Protein AF-A0A8H6Y5X9-F1 (afdb_monomer_lite)

Organism: NCBI:txid2733690

Structure (mmCIF, N/CA/C/O backbone):
data_AF-A0A8H6Y5X9-F1
#
_entry.id   AF-A0A8H6Y5X9-F1
#
loop_
_atom_site.group_PDB
_atom_site.id
_atom_site.type_symbol
_atom_site.label_atom_id
_atom_site.label_alt_id
_atom_site.label_comp_id
_atom_site.label_asym_id
_atom_site.label_entity_id
_atom_site.label_seq_id
_atom_site.pdbx_PDB_ins_code
_atom_site.Cartn_x
_atom_site.Cartn_y
_atom_site.Cartn_z
_atom_site.occupancy
_atom_site.B_iso_or_equiv
_atom_site.auth_seq_id
_atom_site.auth_comp_id
_atom_site.auth_asym_id
_atom_site.auth_atom_id
_atom_site.pdbx_PDB_model_num
ATOM 1 N N . MET A 1 1 ? -3.648 -26.581 18.904 1.00 55.97 1 MET A N 1
ATOM 2 C CA . MET A 1 1 ? -4.282 -25.249 19.018 1.00 55.97 1 MET A CA 1
ATOM 3 C C . MET A 1 1 ? -3.737 -24.554 20.253 1.00 55.97 1 MET A C 1
ATOM 5 O O . MET A 1 1 ? -4.053 -24.972 21.360 1.00 55.97 1 MET A O 1
ATOM 9 N N . HIS A 1 2 ? -2.880 -23.552 20.070 1.00 59.94 2 HIS A N 1
ATOM 10 C CA . HIS A 1 2 ? -2.457 -22.679 21.165 1.00 59.94 2 HIS A CA 1
ATOM 11 C C . HIS A 1 2 ? -3.556 -21.637 21.440 1.00 59.94 2 HIS A C 1
ATOM 13 O O . HIS A 1 2 ? -4.218 -21.210 20.491 1.00 59.94 2 HIS A O 1
ATOM 19 N N . PRO A 1 3 ? -3.794 -21.249 22.704 1.00 67.56 3 PRO A N 1
ATOM 20 C CA . PRO A 1 3 ? -4.742 -20.185 23.017 1.00 67.56 3 PRO A CA 1
ATOM 21 C C . PRO A 1 3 ? -4.290 -18.860 22.373 1.00 67.56 3 PRO A C 1
ATOM 23 O O . PRO A 1 3 ? -3.083 -18.616 22.287 1.00 67.56 3 PRO A O 1
ATOM 26 N N . PRO A 1 4 ? -5.225 -18.005 21.915 1.00 69.50 4 PRO A N 1
ATOM 27 C CA . PRO A 1 4 ? -4.878 -16.691 21.384 1.00 69.50 4 PRO A CA 1
ATOM 28 C C . PRO A 1 4 ? -4.184 -15.860 22.469 1.00 69.50 4 PRO A C 1
ATOM 30 O O . PRO A 1 4 ? -4.603 -15.874 23.629 1.00 69.50 4 PRO A O 1
ATOM 33 N N . LEU A 1 5 ? -3.123 -15.144 22.096 1.00 71.94 5 LEU A N 1
ATOM 34 C CA . LEU A 1 5 ? -2.464 -14.213 23.004 1.00 71.94 5 LEU A CA 1
ATOM 35 C C . LEU A 1 5 ? -3.340 -12.969 23.145 1.00 71.94 5 LEU A C 1
ATOM 37 O O . LEU A 1 5 ? -3.629 -12.292 22.160 1.00 71.94 5 LEU A O 1
ATOM 41 N N . ASP A 1 6 ? -3.745 -12.664 24.374 1.00 78.75 6 ASP A N 1
ATOM 42 C CA . ASP A 1 6 ? -4.420 -11.408 24.686 1.00 78.75 6 ASP A CA 1
ATOM 43 C C . ASP A 1 6 ? -3.367 -10.318 24.916 1.00 78.75 6 ASP A C 1
ATOM 45 O O . ASP A 1 6 ? -2.631 -10.328 25.906 1.00 78.75 6 ASP A O 1
ATOM 49 N N . LEU A 1 7 ? -3.251 -9.402 23.954 1.00 83.25 7 LEU A N 1
ATOM 50 C CA . LEU A 1 7 ? -2.286 -8.302 23.973 1.00 83.25 7 LEU A CA 1
ATOM 51 C C . LEU A 1 7 ? -3.031 -6.963 23.868 1.00 83.25 7 LEU A C 1
ATOM 53 O O . LEU A 1 7 ? -2.903 -6.254 22.868 1.00 83.25 7 LEU A O 1
ATOM 57 N N . PRO A 1 8 ? -3.792 -6.563 24.903 1.00 82.94 8 PRO A N 1
ATOM 58 C CA . PRO A 1 8 ? -4.784 -5.485 24.824 1.00 82.94 8 PRO A CA 1
ATOM 59 C C . PRO A 1 8 ? -4.187 -4.083 24.635 1.00 82.94 8 PRO A C 1
ATOM 61 O O . PRO A 1 8 ? -4.922 -3.110 24.495 1.00 82.94 8 PRO A O 1
ATOM 64 N N . LEU A 1 9 ? -2.857 -3.958 24.644 1.00 88.50 9 LEU A N 1
ATOM 65 C CA . LEU A 1 9 ? -2.129 -2.703 24.450 1.00 88.50 9 LEU A CA 1
ATOM 66 C C . LEU A 1 9 ? -1.240 -2.711 23.197 1.00 88.50 9 LEU A C 1
ATOM 68 O O . LEU A 1 9 ? -0.617 -1.691 22.894 1.00 88.50 9 LEU A O 1
ATOM 72 N N . LEU A 1 10 ? -1.156 -3.829 22.467 1.00 90.69 10 LEU A N 1
ATOM 73 C CA . LEU A 1 10 ? -0.265 -3.949 21.316 1.00 90.69 10 LEU A CA 1
ATOM 74 C C . LEU A 1 10 ? -0.807 -3.140 20.131 1.00 90.69 10 LEU A C 1
ATOM 76 O O . LEU A 1 10 ? -1.759 -3.522 19.464 1.00 90.69 10 LEU A O 1
ATOM 80 N N . ARG A 1 11 ? -0.170 -2.000 19.873 1.00 92.00 11 ARG A N 1
ATOM 81 C CA . ARG A 1 11 ? -0.554 -1.048 18.817 1.00 92.00 11 ARG A CA 1
ATOM 82 C C . ARG A 1 11 ? 0.231 -1.203 17.522 1.00 92.00 11 ARG A C 1
ATOM 84 O O . ARG A 1 11 ? -0.262 -0.823 16.461 1.00 92.00 11 ARG A O 1
ATOM 91 N N . LYS A 1 12 ? 1.439 -1.755 17.636 1.00 93.00 12 LYS A N 1
ATOM 92 C CA . LYS A 1 12 ? 2.393 -1.931 16.549 1.00 93.00 12 LYS A CA 1
ATOM 93 C C . LYS A 1 12 ? 2.944 -3.347 16.567 1.00 93.00 12 LYS A C 1
ATOM 95 O O . LYS A 1 12 ? 3.429 -3.797 17.603 1.00 93.00 12 LYS A O 1
ATOM 100 N N . PHE A 1 13 ? 2.902 -4.010 15.422 1.00 91.75 13 PHE A N 1
ATOM 101 C CA . PHE A 1 13 ? 3.504 -5.321 15.211 1.00 91.75 13 PHE A CA 1
ATOM 102 C C . PHE A 1 13 ? 4.605 -5.205 14.160 1.00 91.75 13 PHE A C 1
ATOM 104 O O . PHE A 1 13 ? 4.458 -4.473 13.183 1.00 91.75 13 PHE A O 1
ATOM 111 N N . SER A 1 14 ? 5.728 -5.884 14.377 1.00 92.12 14 SER A N 1
ATOM 112 C CA . SER A 1 14 ? 6.861 -5.849 13.458 1.00 92.12 14 SER A CA 1
ATOM 113 C C . SER A 1 14 ? 7.506 -7.219 13.368 1.00 92.12 14 SER A C 1
ATOM 115 O O . SER A 1 14 ? 7.963 -7.747 14.379 1.00 92.12 14 SER A O 1
ATOM 117 N N . ILE A 1 15 ? 7.638 -7.732 12.151 1.00 89.06 15 ILE A N 1
ATOM 118 C CA . ILE A 1 15 ? 8.403 -8.937 11.847 1.00 89.06 15 ILE A CA 1
ATOM 119 C C . ILE A 1 15 ? 9.206 -8.695 10.572 1.00 89.06 15 ILE A C 1
ATOM 121 O O . ILE A 1 15 ? 8.673 -8.215 9.582 1.00 89.06 15 ILE A O 1
ATOM 125 N N . ARG A 1 16 ? 10.517 -8.934 10.605 1.00 81.25 16 ARG A N 1
ATOM 126 C CA . ARG A 1 16 ? 11.397 -8.630 9.459 1.00 81.25 16 ARG A CA 1
ATOM 127 C C . ARG A 1 16 ? 11.877 -9.869 8.727 1.00 81.25 16 ARG A C 1
ATOM 129 O O . ARG A 1 16 ? 12.073 -9.805 7.524 1.00 81.25 16 ARG A O 1
ATOM 136 N N . PHE A 1 17 ? 12.047 -10.957 9.464 1.00 76.56 17 PHE A N 1
ATOM 137 C CA . PHE A 1 17 ? 12.608 -12.197 8.965 1.00 76.56 17 PHE A CA 1
ATOM 138 C C . PHE A 1 17 ? 11.752 -13.357 9.461 1.00 76.56 17 PHE A C 1
ATOM 140 O O . PHE A 1 17 ? 11.435 -13.415 10.655 1.00 76.56 17 PHE A O 1
ATOM 147 N N . PHE A 1 18 ? 11.392 -14.257 8.550 1.00 67.06 18 PHE A N 1
ATOM 148 C CA . PHE A 1 18 ? 10.909 -15.587 8.891 1.00 67.06 18 PHE A CA 1
ATOM 149 C C . PHE A 1 18 ? 12.047 -16.574 8.654 1.00 67.06 18 PHE A C 1
ATOM 151 O O . PHE A 1 18 ? 12.593 -16.608 7.552 1.00 67.06 18 PHE A O 1
ATOM 158 N N . PRO A 1 19 ? 12.415 -17.400 9.642 1.00 67.25 19 PRO A N 1
ATOM 159 C CA . PRO A 1 19 ? 13.206 -18.583 9.348 1.00 67.25 19 PRO A CA 1
ATOM 160 C C . PRO A 1 19 ? 12.462 -19.416 8.297 1.00 67.25 19 PRO A C 1
ATOM 162 O O . PRO A 1 19 ? 11.271 -19.666 8.472 1.00 67.25 19 PRO A O 1
ATOM 165 N N . LYS A 1 20 ? 13.149 -19.882 7.244 1.00 66.81 20 LYS A N 1
ATOM 166 C CA . LYS A 1 20 ? 12.559 -20.775 6.220 1.00 66.81 20 LYS A CA 1
ATOM 167 C C . LYS A 1 20 ? 11.840 -21.981 6.832 1.00 66.81 20 LYS A C 1
ATOM 169 O O . LYS A 1 20 ? 10.834 -22.447 6.323 1.00 66.81 20 LYS A O 1
ATOM 174 N N . GLU A 1 21 ? 12.335 -22.437 7.977 1.00 66.19 21 GLU A N 1
ATOM 175 C CA . GLU A 1 21 ? 11.767 -23.515 8.792 1.00 66.19 21 GLU A CA 1
ATOM 176 C C . GLU A 1 21 ? 10.312 -23.258 9.225 1.00 66.19 21 GLU A C 1
ATOM 178 O O . GLU A 1 21 ? 9.600 -24.192 9.568 1.00 66.19 21 GLU A O 1
ATOM 183 N N . TRP A 1 22 ? 9.855 -22.004 9.233 1.00 64.56 22 TRP A N 1
ATOM 184 C CA . TRP A 1 22 ? 8.500 -21.635 9.635 1.00 64.56 22 TRP A CA 1
ATOM 185 C C . TRP A 1 22 ? 7.528 -21.531 8.452 1.00 64.56 22 TRP A C 1
ATOM 187 O O . TRP A 1 22 ? 6.327 -21.432 8.685 1.00 64.56 22 TRP A O 1
ATOM 197 N N . GLU A 1 23 ? 8.005 -21.587 7.203 1.00 63.34 23 GLU A N 1
ATOM 198 C CA . GLU A 1 23 ? 7.138 -21.659 6.013 1.00 63.34 23 GLU A CA 1
ATOM 199 C C . GLU A 1 23 ? 6.347 -22.979 5.967 1.00 63.34 23 GLU A C 1
ATOM 201 O O . GLU A 1 23 ? 5.247 -23.028 5.424 1.00 63.34 23 GLU A O 1
ATOM 206 N N . GLU A 1 24 ? 6.878 -24.039 6.589 1.00 65.31 24 GLU A N 1
ATOM 207 C CA . GLU A 1 24 ? 6.229 -25.354 6.705 1.00 65.31 24 GLU A CA 1
ATOM 208 C C . GLU A 1 24 ? 5.273 -25.462 7.909 1.00 65.31 24 GLU A C 1
ATOM 210 O O . GLU A 1 24 ? 4.648 -26.504 8.127 1.00 65.31 24 GLU A O 1
ATOM 215 N N . HIS A 1 25 ? 5.160 -24.410 8.723 1.00 62.88 25 HIS A N 1
ATOM 216 C CA . HIS A 1 25 ? 4.356 -24.407 9.942 1.00 62.88 25 HIS A CA 1
ATOM 217 C C . HIS A 1 25 ? 3.071 -23.586 9.796 1.00 62.88 25 HIS A C 1
ATOM 219 O O . HIS A 1 25 ? 2.957 -22.709 8.943 1.00 62.88 25 HIS A O 1
ATOM 225 N N . ASP A 1 26 ? 2.081 -23.906 10.641 1.00 64.50 26 ASP A N 1
ATOM 226 C CA . ASP A 1 26 ? 0.789 -23.217 10.679 1.00 64.50 26 ASP A CA 1
ATOM 227 C C . ASP A 1 26 ? 0.979 -21.685 10.722 1.00 64.50 26 ASP A C 1
ATOM 229 O O . ASP A 1 26 ? 1.871 -21.199 11.430 1.00 64.50 26 ASP A O 1
ATOM 233 N N . PRO A 1 27 ? 0.125 -20.908 10.024 1.00 67.88 27 PRO A N 1
ATOM 234 C CA . PRO A 1 27 ? 0.200 -19.451 10.019 1.00 67.88 27 PRO A CA 1
ATOM 235 C C . PRO A 1 27 ? 0.232 -18.896 11.445 1.00 67.88 27 PRO A C 1
ATOM 237 O O . PRO A 1 27 ? -0.350 -19.473 12.369 1.00 67.88 27 PRO A O 1
ATOM 240 N N . LEU A 1 28 ? 0.881 -17.743 11.642 1.00 73.31 28 LEU A N 1
ATOM 241 C CA . LEU A 1 28 ? 0.944 -17.093 12.956 1.00 73.31 28 LEU A CA 1
ATOM 242 C C . LEU A 1 28 ? -0.455 -16.629 13.385 1.00 73.31 28 LEU A C 1
ATOM 244 O O . LEU A 1 28 ? -0.856 -15.494 13.141 1.00 73.31 28 LEU A O 1
ATOM 248 N N . VAL A 1 29 ? -1.207 -17.520 14.036 1.00 74.12 29 VAL A N 1
ATOM 249 C CA . VAL A 1 29 ? -2.609 -17.317 14.443 1.00 74.12 29 VAL A CA 1
ATOM 250 C C . VAL A 1 29 ? -2.774 -16.560 15.761 1.00 74.12 29 VAL A C 1
ATOM 252 O O . VAL A 1 29 ? -3.890 -16.231 16.164 1.00 74.12 29 VAL A O 1
ATOM 255 N N . MET A 1 30 ? -1.676 -16.267 16.455 1.00 71.81 30 MET A N 1
ATOM 256 C CA . MET A 1 30 ? -1.714 -15.793 17.841 1.00 71.81 30 MET A CA 1
ATOM 257 C C . MET A 1 30 ? -2.187 -14.342 18.020 1.00 71.81 30 MET A C 1
ATOM 259 O O . MET A 1 30 ? -2.452 -13.947 19.151 1.00 71.81 30 MET A O 1
ATOM 263 N N . PHE A 1 31 ? -2.335 -13.572 16.936 1.00 77.69 31 PHE A N 1
ATOM 264 C CA . PHE A 1 31 ? -2.605 -12.129 16.973 1.00 77.69 31 PHE A CA 1
ATOM 265 C C . PHE A 1 31 ? -4.000 -11.720 16.466 1.00 77.69 31 PHE A C 1
ATOM 267 O O . PHE A 1 31 ? -4.274 -10.530 16.319 1.00 77.69 31 PHE A O 1
ATOM 274 N N . ASN A 1 32 ? -4.912 -12.671 16.235 1.00 74.12 32 ASN A N 1
ATOM 275 C CA . ASN A 1 32 ? -6.258 -12.365 15.725 1.00 74.12 32 ASN A CA 1
ATOM 276 C C . ASN A 1 32 ? -7.108 -11.499 16.675 1.00 74.12 32 ASN A C 1
ATOM 278 O O . ASN A 1 32 ? -7.993 -10.782 16.216 1.00 74.12 32 ASN A O 1
ATOM 282 N N . ASN A 1 33 ? -6.823 -11.520 17.981 1.00 77.06 33 ASN A N 1
ATOM 283 C CA . ASN A 1 33 ? -7.573 -10.788 19.006 1.00 77.06 33 ASN A CA 1
ATOM 284 C C . ASN A 1 33 ? -6.761 -9.622 19.586 1.00 77.06 33 ASN A C 1
ATOM 286 O O . ASN A 1 33 ? -6.585 -9.517 20.796 1.00 77.06 33 ASN A O 1
ATOM 290 N N . VAL A 1 34 ? -6.262 -8.733 18.723 1.00 84.31 34 VAL A N 1
ATOM 291 C CA . VAL A 1 34 ? -5.520 -7.535 19.147 1.00 84.31 34 VAL A CA 1
ATOM 292 C C . VAL A 1 34 ? -6.222 -6.272 18.631 1.00 84.31 34 VAL A C 1
ATOM 294 O O . VAL A 1 34 ? -5.761 -5.677 17.663 1.00 84.31 34 VAL A O 1
ATOM 297 N N . PRO A 1 35 ? -7.332 -5.818 19.249 1.00 80.56 35 PRO A N 1
ATOM 298 C CA . PRO A 1 35 ? -8.136 -4.687 18.763 1.00 80.56 35 PRO A CA 1
ATOM 299 C C . PRO A 1 35 ? -7.410 -3.340 18.569 1.00 80.56 35 PRO A C 1
ATOM 301 O O . PRO A 1 35 ? -7.814 -2.582 17.692 1.00 80.56 35 PRO A O 1
ATOM 304 N N . PRO A 1 36 ? -6.372 -2.973 19.352 1.00 87.75 36 PRO A N 1
ATOM 305 C CA . PRO A 1 36 ? -5.714 -1.678 19.172 1.00 87.75 36 PRO A CA 1
ATOM 306 C C . PRO A 1 36 ? -4.610 -1.688 18.106 1.00 87.75 36 PRO A C 1
ATOM 308 O O . PRO A 1 36 ? -3.995 -0.642 17.877 1.00 87.75 36 PRO A O 1
ATOM 311 N N . LEU A 1 37 ? -4.311 -2.837 17.491 1.00 91.75 37 LEU A N 1
ATOM 312 C CA . LEU A 1 37 ? -3.256 -2.951 16.489 1.00 91.75 37 LEU A CA 1
ATOM 313 C C . LEU A 1 37 ? -3.647 -2.163 15.241 1.00 91.75 37 LEU A C 1
ATOM 315 O O . LEU A 1 37 ? -4.666 -2.466 14.640 1.00 91.75 37 LEU A O 1
ATOM 319 N N . HIS A 1 38 ? -2.846 -1.180 14.842 1.00 92.88 38 HIS A N 1
ATOM 320 C CA . HIS A 1 38 ? -3.135 -0.344 13.670 1.00 92.88 38 HIS A CA 1
ATOM 321 C C . HIS A 1 38 ? -1.906 -0.082 12.795 1.00 92.88 38 HIS A C 1
ATOM 323 O O . HIS A 1 38 ? -2.061 0.342 11.651 1.00 92.88 38 HIS A O 1
ATOM 329 N N . GLU A 1 39 ? -0.703 -0.353 13.313 1.00 94.50 39 GLU A N 1
ATOM 330 C CA . GLU A 1 39 ? 0.546 -0.280 12.558 1.00 94.50 39 GLU A CA 1
ATOM 331 C C . GLU A 1 39 ? 1.179 -1.668 12.439 1.00 94.50 39 GLU A C 1
ATOM 333 O O . GLU A 1 39 ? 1.406 -2.354 13.441 1.00 94.50 39 GLU A O 1
ATOM 338 N N . VAL A 1 40 ? 1.495 -2.075 11.215 1.00 93.12 40 VAL A N 1
ATOM 339 C CA . VAL A 1 40 ? 2.108 -3.374 10.929 1.00 93.12 40 VAL A CA 1
ATOM 340 C C . VAL A 1 40 ? 3.323 -3.175 10.033 1.00 93.12 40 VAL A C 1
ATOM 342 O O . VAL A 1 40 ? 3.240 -2.515 9.003 1.00 93.12 40 VAL A O 1
ATOM 345 N N . LEU A 1 41 ? 4.457 -3.750 10.425 1.00 93.38 41 LEU A N 1
ATOM 346 C CA . LEU A 1 41 ? 5.653 -3.837 9.596 1.00 93.38 41 LEU A CA 1
ATOM 347 C C . LEU A 1 41 ? 5.961 -5.306 9.331 1.00 93.38 41 LEU A C 1
ATOM 349 O O . LEU A 1 41 ? 6.217 -6.057 10.273 1.00 93.38 41 LEU A O 1
ATOM 353 N N . ILE A 1 42 ? 5.954 -5.705 8.065 1.00 90.44 42 ILE A N 1
ATOM 354 C CA . ILE A 1 42 ? 6.315 -7.055 7.643 1.00 90.44 42 ILE A CA 1
ATOM 355 C C . ILE A 1 42 ? 7.399 -6.961 6.567 1.00 90.44 42 ILE A C 1
ATOM 357 O O . ILE A 1 42 ? 7.251 -6.232 5.595 1.00 90.44 42 ILE A O 1
ATOM 361 N N . GLY A 1 43 ? 8.527 -7.631 6.793 1.00 88.06 43 GLY A N 1
ATOM 362 C CA . GLY A 1 43 ? 9.604 -7.777 5.811 1.00 88.06 43 GLY A CA 1
ATOM 363 C C . GLY A 1 43 ? 9.380 -9.007 4.939 1.00 88.06 43 GLY A C 1
ATOM 364 O O . GLY A 1 43 ? 8.316 -9.162 4.358 1.00 88.06 43 GLY A O 1
ATOM 365 N N . GLU A 1 44 ? 10.339 -9.933 4.957 1.00 84.94 44 GLU A N 1
ATOM 366 C CA . GLU A 1 44 ? 10.412 -11.143 4.113 1.00 84.94 44 GLU A CA 1
ATOM 367 C C . GLU A 1 44 ? 9.293 -12.189 4.346 1.00 84.94 44 GLU A C 1
ATOM 369 O O . GLU A 1 44 ? 9.400 -13.327 3.910 1.00 84.94 44 GLU A O 1
ATOM 374 N N . VAL A 1 45 ? 8.219 -11.842 5.061 1.00 86.88 45 VAL A N 1
ATOM 375 C CA . VAL A 1 45 ? 7.079 -12.731 5.332 1.00 86.88 45 VAL A CA 1
ATOM 376 C C . VAL A 1 45 ? 5.883 -12.258 4.528 1.00 86.88 45 VAL A C 1
ATOM 378 O O . VAL A 1 45 ? 5.541 -11.077 4.577 1.00 86.88 45 VAL A O 1
ATOM 381 N N . LEU A 1 46 ? 5.174 -13.158 3.852 1.00 86.56 46 LEU A N 1
ATOM 382 C CA . LEU A 1 46 ? 3.930 -12.774 3.192 1.00 86.56 46 LEU A CA 1
ATOM 383 C C . LEU A 1 46 ? 2.851 -12.414 4.220 1.00 86.56 46 LEU A C 1
ATOM 385 O O . LEU A 1 46 ? 2.595 -13.197 5.139 1.00 86.56 46 LEU A O 1
ATOM 389 N N . PRO A 1 47 ? 2.142 -11.282 4.057 1.00 89.00 47 PRO A N 1
ATOM 390 C CA . PRO A 1 47 ? 1.041 -10.915 4.946 1.00 89.00 47 PRO A CA 1
ATOM 391 C C . PRO A 1 47 ? -0.061 -11.980 5.032 1.00 89.00 47 PRO A C 1
ATOM 393 O O . PRO A 1 47 ? -0.683 -12.136 6.077 1.00 89.00 47 PRO A O 1
ATOM 396 N N . SER A 1 48 ? -0.272 -12.764 3.971 1.00 86.56 48 SER A N 1
ATOM 397 C CA . SER A 1 48 ? -1.223 -13.885 3.955 1.00 86.56 48 SER A CA 1
ATOM 398 C C . SER A 1 48 ? -0.865 -15.023 4.921 1.00 86.56 48 SER A C 1
ATOM 400 O O . SER A 1 48 ? -1.754 -15.774 5.315 1.00 86.56 48 SER A O 1
ATOM 402 N N . LEU A 1 49 ? 0.401 -15.133 5.339 1.00 86.25 49 LEU A N 1
ATOM 403 C CA . LEU A 1 49 ? 0.886 -16.141 6.291 1.00 86.25 49 LEU A CA 1
ATOM 404 C C . LEU A 1 49 ? 0.781 -15.680 7.754 1.00 86.25 49 LEU A C 1
ATOM 406 O O . LEU A 1 49 ? 1.048 -16.450 8.681 1.00 86.25 49 LEU A O 1
ATOM 410 N N . VAL A 1 50 ? 0.379 -14.427 7.986 1.00 87.38 50 VAL A N 1
ATOM 411 C CA . VAL A 1 50 ? 0.233 -13.853 9.325 1.00 87.38 50 VAL A CA 1
ATOM 412 C C . VAL A 1 50 ? -1.238 -13.549 9.590 1.00 87.38 50 VAL A C 1
ATOM 414 O O . VAL A 1 50 ? -1.879 -12.764 8.889 1.00 87.38 50 VAL A O 1
ATOM 417 N N . SER A 1 51 ? -1.789 -14.153 10.641 1.00 87.75 51 SER A N 1
ATOM 418 C CA . SER A 1 51 ? -3.177 -13.922 11.024 1.00 87.75 51 SER A CA 1
ATOM 419 C C . SER A 1 51 ? -3.263 -12.682 11.918 1.00 87.75 51 SER A C 1
ATOM 421 O O . SER A 1 51 ? -2.977 -12.728 13.118 1.00 87.75 51 SER A O 1
ATOM 423 N N . LEU A 1 52 ? -3.634 -11.557 11.308 1.00 88.94 52 LEU A N 1
ATOM 424 C CA . LEU A 1 52 ? -3.837 -10.268 11.966 1.00 88.94 52 LEU A CA 1
ATOM 425 C C . LEU A 1 52 ? -5.251 -9.745 11.687 1.00 88.94 52 LEU A C 1
ATOM 427 O O . LEU A 1 52 ? -5.865 -10.119 10.683 1.00 88.94 52 LEU A O 1
ATOM 431 N N . PRO A 1 53 ? -5.775 -8.833 12.523 1.00 88.75 53 PRO A N 1
ATOM 432 C CA . PRO A 1 53 ? -7.009 -8.104 12.244 1.00 88.75 53 PRO A CA 1
ATOM 433 C C . PRO A 1 53 ? -6.795 -7.062 11.128 1.00 88.75 53 PRO A C 1
ATOM 435 O O . PRO A 1 53 ? -6.923 -5.859 11.341 1.00 88.75 53 PRO A O 1
ATOM 438 N N . TRP A 1 54 ? -6.475 -7.521 9.913 1.00 89.44 54 TRP A N 1
ATOM 439 C CA . TRP A 1 54 ? -6.081 -6.705 8.755 1.00 89.44 54 TRP A CA 1
ATOM 440 C C . TRP A 1 54 ? -7.034 -5.546 8.450 1.00 89.44 54 TRP A C 1
ATOM 442 O O . TRP A 1 54 ? -6.610 -4.482 8.010 1.00 89.44 54 TRP A O 1
ATOM 452 N N . GLN A 1 55 ? -8.321 -5.717 8.745 1.00 88.56 55 GLN A N 1
ATOM 453 C CA . GLN A 1 55 ? -9.346 -4.704 8.508 1.00 88.56 55 GLN A CA 1
ATOM 454 C C . GLN A 1 55 ? -9.221 -3.450 9.377 1.00 88.56 55 GLN A C 1
ATOM 456 O O . GLN A 1 55 ? -9.803 -2.428 9.028 1.00 88.56 55 GLN A O 1
ATOM 461 N N . GLN A 1 56 ? -8.505 -3.502 10.497 1.00 89.19 56 GLN A N 1
ATOM 462 C CA . GLN A 1 56 ? -8.346 -2.345 11.383 1.0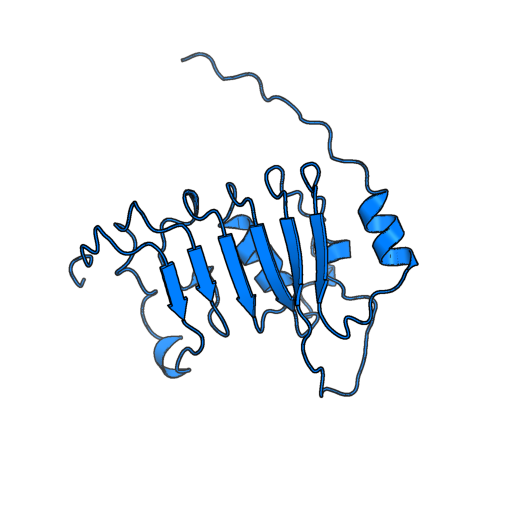0 89.19 56 GLN A CA 1
ATOM 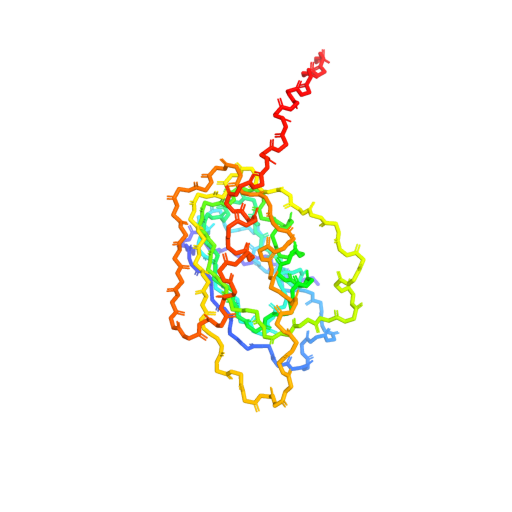463 C C . GLN A 1 56 ? -6.960 -1.684 11.242 1.00 89.19 56 GLN A C 1
ATOM 465 O O . GLN A 1 56 ? -6.718 -0.625 11.821 1.00 89.19 56 GLN A O 1
ATOM 470 N N . ILE A 1 57 ? -6.049 -2.309 10.487 1.00 91.62 57 ILE A N 1
ATOM 471 C CA . ILE A 1 57 ? -4.718 -1.764 10.230 1.00 91.62 57 ILE A CA 1
ATOM 472 C C . ILE A 1 57 ? -4.866 -0.539 9.325 1.00 91.62 57 ILE A C 1
ATOM 474 O O . ILE A 1 57 ? -5.586 -0.559 8.328 1.00 91.62 57 ILE A O 1
ATOM 478 N N . THR A 1 58 ? -4.231 0.562 9.718 1.00 93.06 58 THR A N 1
ATOM 479 C CA . THR A 1 58 ? -4.294 1.839 8.995 1.00 93.06 58 THR A CA 1
ATOM 480 C C . THR A 1 58 ? -2.960 2.207 8.372 1.00 93.06 58 THR A C 1
ATOM 482 O O . THR A 1 58 ? -2.952 2.933 7.374 1.00 93.06 58 THR A O 1
ATOM 485 N N . LYS A 1 59 ? -1.860 1.675 8.920 1.00 94.31 59 LYS A N 1
ATOM 486 C CA . LYS A 1 59 ? -0.508 1.832 8.393 1.00 94.31 59 LYS A CA 1
ATOM 487 C C . LYS A 1 59 ? 0.163 0.483 8.221 1.00 94.31 59 LYS A C 1
ATOM 489 O O . LYS A 1 59 ? 0.301 -0.274 9.185 1.00 94.31 59 LYS A O 1
ATOM 494 N N . PHE A 1 60 ? 0.646 0.227 7.016 1.00 93.50 60 PHE A N 1
ATOM 495 C CA . PHE A 1 60 ? 1.433 -0.961 6.728 1.00 93.50 60 PHE A CA 1
ATOM 496 C C . PHE A 1 60 ? 2.759 -0.595 6.069 1.00 93.50 60 PHE A C 1
ATOM 498 O O . PHE A 1 60 ? 2.809 0.238 5.163 1.00 93.50 60 PHE A O 1
ATOM 505 N N . THR A 1 61 ? 3.828 -1.250 6.517 1.00 93.00 61 THR A N 1
ATOM 506 C CA . THR A 1 61 ? 5.154 -1.181 5.908 1.00 93.00 61 THR A CA 1
ATOM 507 C C . THR A 1 61 ? 5.596 -2.576 5.482 1.00 93.00 61 THR A C 1
ATOM 509 O O . THR A 1 61 ? 5.804 -3.436 6.333 1.00 93.00 61 THR A O 1
ATOM 512 N N . GLY A 1 62 ? 5.723 -2.777 4.175 1.00 90.06 62 GLY A N 1
ATOM 513 C CA . GLY A 1 62 ? 6.199 -4.001 3.538 1.00 90.06 62 GLY A CA 1
ATOM 514 C C . GLY A 1 62 ? 7.639 -3.876 3.058 1.00 90.06 62 GLY A C 1
ATOM 515 O O . GLY A 1 62 ? 8.055 -2.784 2.677 1.00 90.06 62 GLY A O 1
ATOM 516 N N . ALA A 1 63 ? 8.397 -4.961 3.006 1.00 85.88 63 ALA A N 1
ATOM 517 C CA . ALA A 1 63 ? 9.659 -4.970 2.272 1.00 85.88 63 ALA A CA 1
ATOM 518 C C . ALA A 1 63 ? 9.948 -6.353 1.706 1.00 85.88 63 ALA A C 1
ATOM 520 O O . ALA A 1 63 ? 9.533 -7.345 2.295 1.00 85.88 63 ALA A O 1
ATOM 521 N N . CYS A 1 64 ? 10.716 -6.399 0.617 1.00 82.69 64 CYS A N 1
ATOM 522 C CA . CYS A 1 64 ? 11.128 -7.652 -0.015 1.00 82.69 64 CYS A CA 1
ATOM 523 C C . CYS A 1 64 ? 9.932 -8.469 -0.531 1.00 82.69 64 CYS A C 1
ATOM 525 O O . CYS A 1 64 ? 9.851 -9.666 -0.276 1.00 82.69 64 CYS A O 1
ATOM 527 N N . TYR A 1 65 ? 9.023 -7.822 -1.271 1.00 85.00 65 TYR A N 1
ATOM 528 C CA . TYR A 1 65 ? 7.928 -8.494 -1.980 1.00 85.00 65 TYR A CA 1
ATOM 529 C C . TYR A 1 65 ? 8.076 -8.412 -3.498 1.00 85.00 65 TYR A C 1
ATOM 531 O O . TYR A 1 65 ? 8.600 -7.431 -4.029 1.00 85.00 65 TYR A O 1
ATOM 539 N N . THR A 1 66 ? 7.562 -9.403 -4.213 1.00 85.75 66 THR A N 1
ATOM 540 C CA . THR A 1 66 ? 7.288 -9.259 -5.643 1.00 85.75 66 THR A CA 1
ATOM 541 C C . THR A 1 66 ? 6.097 -8.322 -5.860 1.00 85.75 66 THR A C 1
ATOM 543 O O . THR A 1 66 ? 5.380 -7.923 -4.929 1.00 85.75 66 THR A O 1
ATOM 546 N N . VAL A 1 67 ? 5.846 -7.953 -7.116 1.00 84.81 67 VAL A N 1
ATOM 547 C CA . VAL A 1 67 ? 4.659 -7.163 -7.467 1.00 84.81 67 VAL A CA 1
ATOM 548 C C . VAL A 1 67 ? 3.362 -7.911 -7.149 1.00 84.81 67 VAL A C 1
ATOM 550 O O . VAL A 1 67 ? 2.432 -7.296 -6.616 1.00 84.81 67 VAL A O 1
ATOM 553 N N . SER A 1 68 ? 3.268 -9.212 -7.443 1.00 87.06 68 SER A N 1
ATOM 554 C CA . SER A 1 68 ? 2.042 -9.970 -7.170 1.00 87.06 68 SER A CA 1
ATOM 555 C C . SER A 1 68 ? 1.772 -10.062 -5.664 1.00 87.06 68 SER A C 1
ATOM 557 O O . SER A 1 68 ? 0.646 -9.802 -5.228 1.00 87.06 68 SER A O 1
ATOM 559 N N . GLU A 1 69 ? 2.805 -10.309 -4.858 1.00 88.19 69 GLU A N 1
ATOM 560 C CA . GLU A 1 69 ? 2.746 -10.388 -3.397 1.00 88.19 69 GLU A CA 1
ATOM 561 C C . GLU A 1 69 ? 2.305 -9.058 -2.781 1.00 88.19 69 GLU A C 1
ATOM 563 O O . GLU A 1 69 ? 1.416 -9.017 -1.926 1.00 88.19 69 GLU A O 1
ATOM 568 N N . CYS A 1 70 ? 2.842 -7.948 -3.288 1.00 88.00 70 CYS A N 1
ATOM 569 C CA . CYS A 1 70 ? 2.395 -6.604 -2.944 1.00 88.00 70 CYS A CA 1
ATOM 570 C C . CYS A 1 70 ? 0.888 -6.405 -3.192 1.00 88.00 70 CYS A C 1
ATOM 572 O O . CYS A 1 70 ? 0.168 -5.889 -2.332 1.00 88.00 70 CYS A O 1
ATOM 574 N N . LEU A 1 71 ? 0.378 -6.825 -4.356 1.00 88.50 71 LEU A N 1
ATOM 575 C CA . LEU A 1 71 ? -1.052 -6.721 -4.665 1.00 88.50 71 LEU A CA 1
ATOM 576 C C . LEU A 1 71 ? -1.905 -7.660 -3.802 1.00 88.50 71 LEU A C 1
ATOM 578 O O . LEU A 1 71 ? -3.026 -7.301 -3.436 1.00 88.50 71 LEU A O 1
ATOM 582 N N . GLN A 1 72 ? -1.406 -8.852 -3.472 1.00 88.31 72 GLN A N 1
ATOM 583 C CA . GLN A 1 72 ? -2.081 -9.774 -2.558 1.00 88.31 72 GLN A CA 1
ATOM 584 C C . GLN A 1 72 ? -2.188 -9.173 -1.155 1.00 88.31 72 GLN A C 1
ATOM 586 O O . GLN A 1 72 ? -3.278 -9.160 -0.580 1.00 88.31 72 GLN A O 1
ATOM 591 N N . ALA A 1 73 ? -1.097 -8.598 -0.647 1.00 88.81 73 ALA A N 1
ATOM 592 C CA . ALA A 1 73 ? -1.076 -7.880 0.619 1.00 88.81 73 ALA A CA 1
ATOM 593 C C . ALA A 1 73 ? -2.130 -6.764 0.630 1.00 88.81 73 ALA A C 1
ATOM 595 O O . ALA A 1 73 ? -2.960 -6.698 1.537 1.00 88.81 73 ALA A O 1
ATOM 596 N N . LEU A 1 74 ? -2.180 -5.943 -0.423 1.00 88.44 74 LEU A N 1
ATOM 597 C CA . LEU A 1 74 ? -3.177 -4.879 -0.551 1.00 88.44 74 LEU A CA 1
ATOM 598 C C . LEU A 1 74 ? -4.628 -5.368 -0.505 1.00 88.44 74 LEU A C 1
ATOM 600 O O . LEU A 1 74 ? -5.494 -4.662 0.010 1.00 88.44 74 LEU A O 1
ATOM 604 N N . ARG A 1 75 ? -4.921 -6.568 -1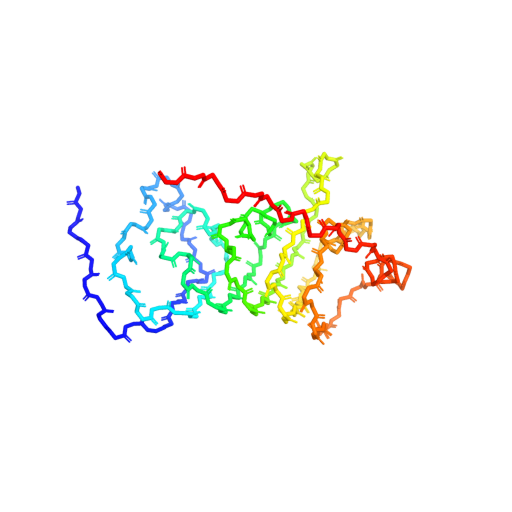.013 1.00 88.25 75 ARG A N 1
ATOM 605 C CA . ARG A 1 75 ? -6.283 -7.132 -0.981 1.00 88.25 75 ARG A CA 1
ATOM 606 C C . ARG A 1 75 ? -6.744 -7.503 0.426 1.00 88.25 75 ARG A C 1
ATOM 608 O O . ARG A 1 75 ? -7.941 -7.443 0.690 1.00 88.25 75 ARG A O 1
ATOM 615 N N . LEU A 1 76 ? -5.826 -7.850 1.329 1.00 87.19 76 LEU A N 1
ATOM 616 C CA . LEU A 1 76 ? -6.152 -8.120 2.737 1.00 87.19 76 LEU A CA 1
ATOM 617 C C . LEU A 1 76 ? -6.549 -6.839 3.490 1.00 87.19 76 LEU A C 1
ATOM 619 O O . LEU A 1 76 ? -7.205 -6.883 4.528 1.00 87.19 76 LEU A O 1
ATOM 623 N N . MET A 1 77 ? -6.158 -5.692 2.944 1.00 86.81 77 MET A N 1
ATOM 624 C CA . MET A 1 77 ? -5.966 -4.436 3.646 1.00 86.81 77 MET A CA 1
ATOM 625 C C . MET A 1 77 ? -6.974 -3.355 3.212 1.00 86.81 77 MET A C 1
ATOM 627 O O . MET A 1 77 ? -6.628 -2.191 3.052 1.00 86.81 77 MET A O 1
ATOM 631 N N . SER A 1 78 ? -8.262 -3.690 3.083 1.00 81.00 78 SER A N 1
ATOM 632 C CA . SER A 1 78 ? -9.265 -2.806 2.452 1.00 81.00 78 SER A CA 1
ATOM 633 C C . SER A 1 78 ? -9.514 -1.439 3.114 1.00 81.00 78 SER A C 1
ATOM 635 O O . SER A 1 78 ? -10.016 -0.532 2.447 1.00 81.00 78 SER A O 1
ATOM 637 N N . ASN A 1 79 ? -9.164 -1.251 4.390 1.00 78.94 79 ASN A N 1
ATOM 638 C CA . ASN A 1 79 ? -9.362 0.016 5.115 1.00 78.94 79 ASN A CA 1
ATOM 639 C C . ASN A 1 79 ? -8.092 0.880 5.239 1.00 78.94 79 ASN A C 1
ATOM 641 O O . ASN A 1 79 ? -8.094 1.859 5.984 1.00 78.94 79 ASN A O 1
ATOM 645 N N . HIS A 1 80 ? -7.008 0.537 4.535 1.00 70.69 80 HIS A N 1
ATOM 646 C CA . HIS A 1 80 ? -5.711 1.177 4.761 1.00 70.69 80 HIS A CA 1
ATOM 647 C C . HIS A 1 80 ? -5.646 2.610 4.261 1.00 70.69 80 HIS A C 1
ATOM 649 O O . HIS A 1 80 ? -6.128 2.931 3.172 1.00 70.69 80 HIS A O 1
ATOM 655 N N . VAL A 1 81 ? -4.982 3.442 5.065 1.00 78.62 81 VAL A N 1
ATOM 656 C CA . VAL A 1 81 ? -4.776 4.867 4.808 1.00 78.62 81 VAL A CA 1
ATOM 657 C C . VAL A 1 81 ? -3.359 5.107 4.301 1.00 78.62 81 VAL A C 1
ATOM 659 O O . VAL A 1 81 ? -3.190 5.874 3.354 1.00 78.62 81 VAL A O 1
ATOM 662 N N . GLU A 1 82 ? -2.369 4.427 4.884 1.00 90.88 82 GLU A N 1
ATOM 663 C CA . GLU A 1 82 ? -0.952 4.624 4.582 1.00 90.88 82 GLU A CA 1
ATOM 664 C C . GLU A 1 82 ? -0.266 3.300 4.258 1.00 90.88 82 GLU A C 1
ATOM 666 O O . GLU A 1 82 ? -0.344 2.329 5.020 1.00 90.88 82 GLU A O 1
ATOM 671 N N . TRP A 1 83 ? 0.426 3.273 3.124 1.00 88.44 83 TRP A N 1
ATOM 672 C CA . TRP A 1 83 ? 1.144 2.099 2.665 1.00 88.44 83 TRP A CA 1
ATOM 673 C C . TRP A 1 83 ? 2.545 2.473 2.210 1.00 88.44 83 TRP A C 1
ATOM 675 O O . TRP A 1 83 ? 2.709 3.300 1.318 1.00 88.44 83 TRP A O 1
ATOM 685 N N . ALA A 1 84 ? 3.545 1.852 2.822 1.00 87.94 84 ALA A N 1
ATOM 686 C CA . ALA A 1 84 ? 4.933 1.955 2.408 1.00 87.94 84 ALA A CA 1
ATOM 687 C C . ALA A 1 84 ? 5.420 0.565 2.018 1.00 87.94 84 ALA A C 1
ATOM 689 O O . ALA A 1 84 ? 5.243 -0.373 2.792 1.00 87.94 84 ALA A O 1
ATOM 690 N N . PHE A 1 85 ? 6.014 0.396 0.845 1.00 83.75 85 PHE A N 1
ATOM 691 C CA . PHE A 1 85 ? 6.587 -0.900 0.496 1.00 83.75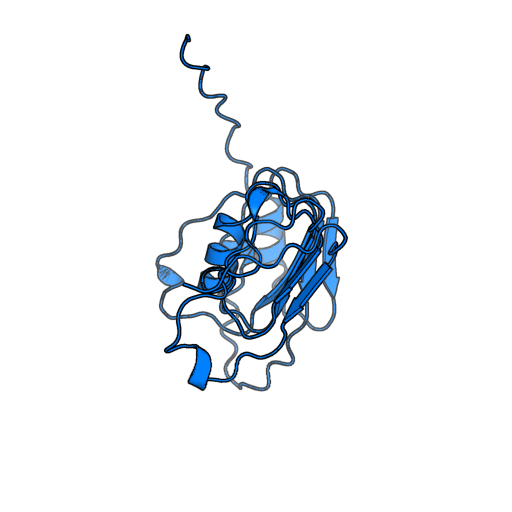 85 PHE A CA 1
ATOM 692 C C . PHE A 1 85 ? 7.778 -0.770 -0.431 1.00 83.75 85 PHE A C 1
ATOM 694 O O . PHE A 1 85 ? 7.959 0.238 -1.114 1.00 83.75 85 PHE A O 1
ATOM 701 N N . SER A 1 86 ? 8.559 -1.839 -0.447 1.00 77.19 86 SER A N 1
ATOM 702 C CA . SER A 1 86 ? 9.646 -2.043 -1.377 1.00 77.19 86 SER A CA 1
ATOM 703 C C . SER A 1 86 ? 9.350 -3.322 -2.174 1.00 77.19 86 SER A C 1
ATOM 705 O O . SER A 1 86 ? 9.109 -4.381 -1.586 1.00 77.19 86 SER A O 1
ATOM 707 N N . ALA A 1 87 ? 9.306 -3.216 -3.507 1.00 70.38 87 ALA A N 1
ATOM 708 C CA . ALA A 1 87 ? 9.123 -4.362 -4.400 1.00 70.38 87 ALA A CA 1
ATOM 709 C C . ALA A 1 87 ? 10.427 -4.654 -5.151 1.00 70.38 87 ALA A C 1
ATOM 711 O O . ALA A 1 87 ? 11.000 -3.725 -5.720 1.00 70.38 87 ALA A O 1
ATOM 712 N N . TYR A 1 88 ? 10.920 -5.899 -5.112 1.00 68.00 88 TYR A N 1
ATOM 713 C CA . TYR A 1 88 ? 12.258 -6.226 -5.635 1.00 68.00 88 TYR A CA 1
ATOM 714 C C . TYR A 1 88 ? 12.239 -6.752 -7.065 1.00 68.00 88 TYR A C 1
ATOM 716 O O . TYR A 1 88 ? 13.142 -6.414 -7.824 1.00 68.00 88 TYR A O 1
ATOM 724 N N . GLU A 1 89 ? 11.219 -7.512 -7.464 1.00 68.88 89 GLU A N 1
ATOM 725 C CA . GLU A 1 89 ? 11.181 -8.157 -8.780 1.00 68.88 89 GLU A CA 1
ATOM 726 C C . GLU A 1 89 ? 9.757 -8.255 -9.350 1.00 68.88 89 GLU A C 1
ATOM 728 O O . GLU A 1 89 ? 8.754 -8.245 -8.620 1.00 68.88 89 GLU A O 1
ATOM 733 N N . LEU A 1 90 ? 9.687 -8.347 -10.683 1.00 69.94 90 LEU A N 1
ATOM 734 C CA . LEU A 1 90 ? 8.521 -8.888 -11.368 1.00 69.94 90 LEU A CA 1
ATOM 735 C C . LEU A 1 90 ? 8.584 -10.408 -11.262 1.00 69.94 90 LEU A C 1
ATOM 737 O O . LEU A 1 90 ? 9.610 -10.994 -11.597 1.00 69.94 90 LEU A O 1
ATOM 741 N N . ASP A 1 91 ? 7.498 -11.036 -10.836 1.00 71.94 91 ASP A N 1
ATOM 742 C CA . ASP A 1 91 ? 7.343 -12.473 -11.006 1.00 71.94 91 ASP A CA 1
ATOM 743 C C . ASP A 1 91 ? 6.677 -12.781 -12.352 1.00 71.94 91 ASP A C 1
ATOM 745 O O . ASP A 1 91 ? 5.971 -11.948 -12.926 1.00 71.94 91 ASP A O 1
ATOM 749 N N . ASP A 1 92 ? 6.871 -14.007 -12.841 1.00 71.00 92 ASP A N 1
ATOM 750 C CA . ASP A 1 92 ? 6.230 -14.515 -14.064 1.00 71.00 92 ASP A CA 1
ATOM 751 C C . ASP A 1 92 ? 4.688 -14.427 -13.999 1.00 71.00 92 ASP A C 1
ATOM 753 O O . ASP A 1 92 ? 3.997 -14.467 -15.018 1.00 71.00 92 ASP A O 1
ATOM 757 N N . GLU A 1 93 ? 4.121 -14.285 -12.796 1.00 71.31 93 GLU A N 1
ATOM 758 C CA . GLU A 1 93 ? 2.684 -14.128 -12.572 1.00 71.31 93 GLU A CA 1
ATOM 759 C C . GLU A 1 93 ? 2.158 -12.731 -12.944 1.00 71.31 93 GLU A C 1
ATOM 761 O O . GLU A 1 93 ? 0.945 -12.550 -13.117 1.00 71.31 93 GLU A O 1
ATOM 766 N N . ALA A 1 94 ? 3.038 -11.739 -13.106 1.00 67.62 94 ALA A N 1
ATOM 767 C CA . ALA A 1 94 ? 2.643 -10.354 -13.320 1.00 67.62 94 ALA A CA 1
ATOM 768 C C . ALA A 1 94 ? 1.968 -10.080 -14.669 1.00 67.62 94 ALA A C 1
ATOM 770 O O . ALA A 1 94 ? 1.076 -9.228 -14.741 1.00 67.62 94 ALA A O 1
ATOM 771 N N . ASP A 1 95 ? 2.322 -10.827 -15.717 1.00 67.19 95 ASP A N 1
ATOM 772 C CA . ASP A 1 95 ? 1.789 -10.637 -17.075 1.00 67.19 95 ASP A CA 1
ATOM 773 C C . ASP A 1 95 ? 0.271 -10.901 -17.175 1.00 67.19 95 ASP A C 1
ATOM 775 O O . ASP A 1 95 ? -0.392 -10.458 -18.116 1.00 67.19 95 ASP A O 1
ATOM 779 N N . GLY A 1 96 ? -0.319 -11.566 -16.174 1.00 73.25 96 GLY A N 1
ATOM 780 C CA . GLY A 1 96 ? -1.763 -11.795 -16.058 1.00 73.25 96 GLY A CA 1
ATOM 781 C C . GLY A 1 96 ? -2.489 -10.869 -15.076 1.00 73.25 96 GLY A C 1
ATOM 782 O O . GLY A 1 96 ? -3.718 -10.961 -14.937 1.00 73.25 96 GLY A O 1
ATOM 783 N N . LEU A 1 97 ? -1.774 -9.994 -14.362 1.00 80.38 97 LEU A N 1
ATOM 784 C CA . LEU A 1 97 ? -2.368 -9.195 -13.294 1.00 80.38 97 LEU A CA 1
ATOM 785 C C . LEU A 1 97 ? -3.252 -8.081 -13.861 1.00 80.38 97 LEU A C 1
ATOM 787 O O . LEU A 1 97 ? -2.833 -7.196 -14.606 1.00 80.38 97 LEU A O 1
ATOM 791 N N . LYS A 1 98 ? -4.520 -8.095 -13.447 1.00 83.44 98 LYS A N 1
ATOM 792 C CA . LYS A 1 98 ? -5.453 -7.000 -13.720 1.00 83.44 98 LYS A CA 1
ATOM 793 C C . LYS A 1 98 ? -5.126 -5.801 -12.841 1.00 83.44 98 LYS A C 1
ATOM 795 O O . LYS A 1 98 ? -4.747 -5.959 -11.681 1.00 83.44 98 LYS A O 1
ATOM 800 N N . VAL A 1 99 ? -5.393 -4.606 -13.367 1.00 85.62 99 VAL A N 1
ATOM 801 C CA . VAL A 1 99 ? -5.353 -3.371 -12.579 1.00 85.62 99 VAL A CA 1
ATOM 802 C C . VAL A 1 99 ? -6.281 -3.509 -11.370 1.00 85.62 99 VAL A C 1
ATOM 804 O O . VAL A 1 99 ? -7.484 -3.734 -11.502 1.00 85.62 99 VAL A O 1
ATOM 807 N N . PHE A 1 100 ? -5.702 -3.368 -10.188 1.00 87.81 100 PHE A N 1
ATOM 808 C CA . PHE A 1 100 ? -6.368 -3.372 -8.902 1.00 87.81 100 PHE A CA 1
ATOM 809 C C . PHE A 1 100 ? -6.677 -1.935 -8.475 1.00 87.81 100 PHE A C 1
ATOM 811 O O . PHE A 1 100 ? -5.829 -1.049 -8.578 1.00 87.81 100 PHE A O 1
ATOM 818 N N . SER A 1 101 ? -7.893 -1.684 -7.989 1.00 90.06 101 SER A N 1
ATOM 819 C CA . SER A 1 101 ? -8.262 -0.377 -7.444 1.00 90.06 101 SER A CA 1
ATOM 820 C C . SER A 1 101 ? -8.416 -0.445 -5.933 1.00 90.06 101 SER A C 1
ATOM 822 O O . SER A 1 101 ? -9.162 -1.282 -5.430 1.00 90.06 101 SER A O 1
ATOM 824 N N . HIS A 1 102 ? -7.738 0.455 -5.219 1.00 89.00 102 HIS A N 1
ATOM 825 C CA . HIS A 1 102 ? -7.816 0.552 -3.765 1.00 89.00 102 HIS A CA 1
ATOM 826 C C . HIS A 1 102 ? -8.442 1.888 -3.357 1.00 89.00 102 HIS A C 1
ATOM 828 O O . HIS A 1 102 ? -7.812 2.943 -3.431 1.00 89.00 102 HIS A O 1
ATOM 834 N N . SER A 1 103 ? -9.701 1.851 -2.920 1.00 89.69 103 SER A N 1
ATOM 835 C CA . SER A 1 103 ? -10.528 3.056 -2.776 1.00 89.69 103 SER A CA 1
ATOM 836 C C . SER A 1 103 ? -10.188 3.946 -1.582 1.00 89.69 103 SER A C 1
ATOM 838 O O . SER A 1 103 ? -10.575 5.108 -1.591 1.00 89.69 103 SER A O 1
ATOM 840 N N . ASN A 1 104 ? -9.483 3.425 -0.576 1.00 90.06 104 ASN A N 1
ATOM 841 C CA . ASN A 1 104 ? -9.275 4.122 0.700 1.00 90.06 104 ASN A CA 1
ATOM 842 C C . ASN A 1 104 ? -7.836 4.605 0.931 1.00 90.06 104 ASN A C 1
ATOM 844 O O . ASN A 1 104 ? -7.596 5.338 1.888 1.00 90.06 104 ASN A O 1
ATOM 848 N N . MET A 1 105 ? -6.894 4.226 0.059 1.00 91.88 105 MET A N 1
ATOM 849 C CA . MET A 1 105 ? -5.478 4.541 0.261 1.00 91.88 105 MET A CA 1
ATOM 850 C C . MET A 1 105 ? -5.245 6.020 -0.012 1.00 91.88 105 MET A C 1
ATOM 852 O O . MET A 1 105 ? -5.530 6.491 -1.113 1.00 91.88 105 MET A O 1
ATOM 856 N N . GLN A 1 106 ? -4.731 6.734 0.987 1.00 92.31 106 GLN A N 1
ATOM 857 C CA . GLN A 1 106 ? -4.470 8.169 0.901 1.00 92.31 106 GLN A CA 1
ATOM 858 C C . GLN A 1 106 ? -2.986 8.453 0.728 1.00 92.31 106 GLN A C 1
ATOM 860 O O . GLN A 1 106 ? -2.639 9.367 -0.017 1.00 92.31 106 GLN A O 1
ATOM 865 N N . HIS A 1 107 ? -2.118 7.679 1.377 1.00 93.56 107 HIS A N 1
ATOM 866 C CA . HIS A 1 107 ? -0.673 7.867 1.334 1.00 93.56 107 HIS A CA 1
ATOM 867 C C . HIS A 1 107 ? 0.001 6.599 0.804 1.00 93.56 107 HIS A C 1
ATOM 869 O O . HIS A 1 107 ? -0.206 5.508 1.339 1.00 93.56 107 HIS A O 1
ATOM 875 N N . LEU A 1 108 ? 0.801 6.760 -0.248 1.00 91.81 108 LEU A N 1
ATOM 876 C CA . LEU A 1 108 ? 1.630 5.713 -0.827 1.00 91.81 108 LEU A CA 1
ATOM 877 C C . LEU A 1 108 ? 3.091 6.148 -0.775 1.00 91.81 108 LEU A C 1
ATOM 879 O O . LEU A 1 108 ? 3.437 7.173 -1.356 1.00 91.81 108 LEU A O 1
ATOM 883 N N . THR A 1 109 ? 3.940 5.345 -0.148 1.00 91.81 109 THR A N 1
ATOM 884 C CA . THR A 1 109 ? 5.390 5.534 -0.142 1.00 91.81 109 THR A CA 1
ATOM 885 C C . THR A 1 109 ? 6.049 4.372 -0.876 1.00 91.81 109 THR A C 1
ATOM 887 O O . THR A 1 109 ? 5.944 3.215 -0.469 1.00 91.81 109 THR A O 1
ATOM 890 N N . LEU A 1 110 ? 6.743 4.685 -1.963 1.00 87.81 110 LEU A N 1
ATOM 891 C CA . LEU A 1 110 ? 7.594 3.745 -2.682 1.00 87.81 110 LEU A CA 1
ATOM 892 C C . LEU A 1 110 ? 8.989 3.805 -2.063 1.00 87.81 110 LEU A C 1
ATOM 894 O O . LEU A 1 110 ? 9.646 4.846 -2.122 1.00 87.81 110 LEU A O 1
ATOM 898 N N . LEU A 1 111 ? 9.399 2.713 -1.423 1.00 84.44 111 LEU A N 1
ATOM 899 C CA . LEU A 1 111 ? 10.699 2.584 -0.779 1.00 84.44 111 LEU A CA 1
ATOM 900 C C . LEU A 1 111 ? 11.703 1.953 -1.747 1.00 84.44 111 LEU A C 1
ATOM 902 O O . LEU A 1 111 ? 11.392 0.974 -2.425 1.00 84.44 111 LEU A O 1
ATOM 906 N N . ASP A 1 112 ? 12.914 2.500 -1.758 1.00 72.38 112 ASP A N 1
ATOM 907 C CA . ASP A 1 112 ? 14.069 1.957 -2.470 1.00 72.38 112 ASP A CA 1
ATOM 908 C C . ASP A 1 112 ? 14.368 0.509 -2.068 1.00 72.38 112 ASP A C 1
ATOM 910 O O . ASP A 1 112 ? 14.335 0.149 -0.884 1.00 72.38 112 ASP A O 1
ATOM 914 N N . ILE A 1 113 ? 14.727 -0.300 -3.061 1.00 60.16 113 ILE A N 1
ATOM 915 C CA . ILE A 1 113 ? 15.479 -1.529 -2.842 1.00 60.16 113 ILE A CA 1
ATOM 916 C C . ILE A 1 113 ? 16.793 -1.369 -3.588 1.00 60.16 113 ILE A C 1
ATOM 918 O O . ILE A 1 113 ? 16.768 -1.175 -4.803 1.00 60.16 113 ILE A O 1
ATOM 922 N N . PRO A 1 114 ? 17.945 -1.527 -2.917 1.00 52.53 114 PRO A N 1
ATOM 923 C CA . PRO A 1 114 ? 19.215 -1.636 -3.612 1.00 52.53 114 PRO A CA 1
ATOM 924 C C . PRO A 1 114 ? 19.211 -2.914 -4.467 1.00 52.53 114 PRO A C 1
ATOM 926 O O . PRO A 1 114 ? 19.535 -4.006 -3.999 1.00 52.53 114 PRO A O 1
ATOM 929 N N . LEU A 1 115 ? 18.803 -2.778 -5.729 1.00 51.22 115 LEU A N 1
ATOM 930 C CA . LEU A 1 115 ? 18.783 -3.847 -6.720 1.00 51.22 115 LEU A CA 1
ATOM 931 C C . LEU A 1 115 ? 20.225 -4.173 -7.126 1.00 51.22 115 LEU A C 1
ATOM 933 O O . LEU A 1 115 ? 20.787 -3.582 -8.047 1.00 51.22 115 LEU A O 1
ATOM 937 N N . ASN A 1 116 ? 20.830 -5.136 -6.435 1.00 48.84 116 ASN A N 1
ATOM 938 C CA . ASN A 1 116 ? 22.113 -5.735 -6.819 1.00 48.84 116 ASN A CA 1
ATOM 939 C C . ASN A 1 116 ? 21.976 -6.805 -7.925 1.00 48.84 116 ASN A C 1
ATOM 941 O O . ASN A 1 116 ? 22.950 -7.492 -8.231 1.00 48.84 116 ASN A O 1
ATOM 945 N N . PHE A 1 117 ? 20.802 -6.959 -8.546 1.00 53.06 117 PHE A N 1
ATOM 946 C CA . PHE A 1 117 ? 20.541 -8.012 -9.530 1.00 53.06 117 PHE A CA 1
ATOM 947 C C . PHE A 1 117 ? 20.476 -7.431 -10.949 1.00 53.06 117 PHE A C 1
ATOM 949 O O . PHE A 1 117 ? 19.610 -6.638 -11.308 1.00 53.06 117 PHE A O 1
ATOM 956 N N . GLY A 1 118 ? 21.496 -7.770 -11.737 1.00 49.22 118 GLY A N 1
ATOM 957 C CA . GLY A 1 118 ? 21.912 -7.101 -12.970 1.00 49.22 118 GLY A CA 1
ATOM 958 C C . GLY A 1 118 ? 21.056 -7.310 -14.221 1.00 49.22 118 GLY A C 1
ATOM 959 O O . GLY A 1 118 ? 21.632 -7.407 -15.299 1.00 49.22 118 GLY A O 1
ATOM 960 N N . ASN A 1 119 ? 19.726 -7.341 -14.131 1.00 50.97 119 ASN A N 1
ATOM 961 C CA . ASN A 1 119 ? 18.888 -7.257 -15.329 1.00 50.97 119 ASN A CA 1
ATOM 962 C C . ASN A 1 119 ? 17.603 -6.476 -15.045 1.00 50.97 119 ASN A C 1
ATOM 964 O O . ASN A 1 119 ? 16.695 -6.949 -14.373 1.00 50.97 119 ASN A O 1
ATOM 968 N N . ARG A 1 120 ? 17.570 -5.234 -15.527 1.00 53.69 120 ARG A N 1
ATOM 969 C CA . ARG A 1 120 ? 16.509 -4.268 -15.247 1.00 53.69 120 ARG A CA 1
ATOM 970 C C . ARG A 1 120 ? 15.446 -4.347 -16.336 1.00 53.69 120 ARG A C 1
ATOM 972 O O . ARG A 1 120 ? 15.559 -3.663 -17.352 1.00 53.69 120 ARG A O 1
ATOM 979 N N . ASP A 1 121 ? 14.425 -5.172 -16.136 1.00 57.31 121 ASP A N 1
ATOM 980 C CA . ASP A 1 121 ? 13.182 -4.995 -16.883 1.00 57.31 121 ASP A CA 1
ATOM 981 C C . ASP A 1 121 ? 12.333 -3.922 -16.186 1.00 57.31 121 ASP A C 1
ATOM 983 O O . ASP A 1 121 ? 11.671 -4.152 -15.178 1.00 57.31 121 ASP A O 1
ATOM 987 N N . TYR A 1 122 ? 12.409 -2.701 -16.712 1.00 53.75 122 TYR A N 1
ATOM 988 C CA . TYR A 1 122 ? 11.722 -1.518 -16.187 1.00 53.75 122 TYR A CA 1
ATOM 989 C C . TYR A 1 122 ? 10.211 -1.528 -16.435 1.00 53.75 122 TYR A C 1
ATOM 991 O O . TYR A 1 122 ? 9.485 -0.680 -15.914 1.00 53.75 122 TYR A O 1
ATOM 999 N N . SER A 1 123 ? 9.709 -2.481 -17.223 1.00 55.53 123 SER A N 1
ATOM 1000 C CA . SER A 1 123 ? 8.282 -2.589 -17.519 1.00 55.53 123 SER A CA 1
ATOM 1001 C C . SER A 1 123 ? 7.463 -3.037 -16.296 1.00 55.53 123 SER A C 1
ATOM 1003 O O . SER A 1 123 ? 6.237 -3.021 -16.312 1.00 55.53 123 SER A O 1
ATOM 1005 N N . ALA A 1 124 ? 8.117 -3.363 -15.190 1.00 64.94 124 ALA A N 1
ATOM 1006 C CA . ALA A 1 124 ? 7.571 -4.147 -14.102 1.00 64.94 124 ALA A CA 1
ATOM 1007 C C . ALA A 1 124 ? 7.068 -3.377 -12.867 1.00 64.94 124 ALA A C 1
ATOM 1009 O O . ALA A 1 124 ? 6.946 -3.936 -11.783 1.00 64.94 124 ALA A O 1
ATOM 1010 N N . HIS A 1 125 ? 6.800 -2.078 -12.959 1.00 79.19 125 HIS A N 1
ATOM 1011 C CA . HIS A 1 125 ? 6.498 -1.303 -11.754 1.00 79.19 125 HIS A CA 1
ATOM 1012 C C . HIS A 1 125 ? 5.052 -1.504 -11.263 1.00 79.19 125 HIS A C 1
ATOM 1014 O O . HIS A 1 125 ? 4.092 -1.374 -12.027 1.00 79.19 125 HIS A O 1
ATOM 1020 N N . ILE A 1 126 ? 4.865 -1.684 -9.955 1.00 85.44 126 ILE A N 1
ATOM 1021 C CA . ILE A 1 126 ? 3.551 -1.888 -9.312 1.00 85.44 126 ILE A CA 1
ATOM 1022 C C . ILE A 1 126 ? 2.490 -0.824 -9.644 1.00 85.44 126 ILE A C 1
ATOM 1024 O O . ILE A 1 126 ? 1.303 -1.134 -9.733 1.00 85.44 126 ILE A O 1
ATOM 1028 N N . LEU A 1 127 ? 2.893 0.428 -9.893 1.00 87.69 127 LEU A N 1
ATOM 1029 C CA . LEU A 1 127 ? 1.971 1.499 -10.305 1.00 87.69 127 LEU A CA 1
ATOM 1030 C C . LEU A 1 127 ? 1.207 1.154 -11.597 1.00 87.69 127 LEU A C 1
ATOM 1032 O O . LEU A 1 127 ? 0.064 1.587 -11.764 1.00 87.69 127 LEU A O 1
ATOM 1036 N N . ARG A 1 128 ? 1.762 0.300 -12.475 1.00 86.69 128 ARG A N 1
ATOM 1037 C CA . ARG A 1 128 ? 1.040 -0.225 -13.649 1.00 86.69 128 ARG A CA 1
ATOM 1038 C C . ARG A 1 128 ? -0.230 -0.962 -13.252 1.00 86.69 128 ARG A C 1
ATOM 1040 O O . ARG A 1 128 ? -1.216 -0.874 -13.978 1.00 86.69 128 ARG A O 1
ATOM 1047 N N . PHE A 1 129 ? -0.257 -1.568 -12.072 1.00 88.12 129 PHE A N 1
ATOM 1048 C CA . PHE A 1 129 ? -1.348 -2.404 -11.588 1.00 88.12 129 PHE A CA 1
ATOM 1049 C C . PHE A 1 129 ? -2.238 -1.720 -10.547 1.00 88.12 129 PHE A C 1
ATOM 1051 O O . PHE A 1 129 ? -3.156 -2.361 -10.051 1.00 88.12 129 PHE A O 1
ATOM 1058 N N . LEU A 1 130 ? -2.027 -0.439 -10.218 1.00 89.44 130 LEU A N 1
ATOM 1059 C CA . LEU A 1 130 ? -2.785 0.244 -9.161 1.00 89.44 130 LEU A CA 1
ATOM 1060 C C . LEU A 1 130 ? -3.635 1.414 -9.657 1.00 89.44 130 LEU A C 1
ATOM 1062 O O . LEU A 1 130 ? -3.189 2.257 -10.427 1.00 89.44 130 LEU A O 1
ATOM 1066 N N . THR A 1 131 ? -4.865 1.513 -9.159 1.00 92.00 131 THR A N 1
ATOM 1067 C CA . THR A 1 131 ? -5.694 2.722 -9.257 1.00 92.00 131 THR A CA 1
ATOM 1068 C C . THR A 1 131 ? -6.087 3.175 -7.861 1.00 92.00 131 THR A C 1
ATOM 1070 O O . THR A 1 131 ? -6.838 2.481 -7.173 1.00 92.00 131 THR A O 1
ATOM 1073 N N . LEU A 1 132 ? -5.593 4.340 -7.443 1.00 92.12 132 LEU A N 1
ATOM 1074 C CA . LEU A 1 132 ? -5.724 4.842 -6.075 1.00 92.12 132 LEU A CA 1
ATOM 1075 C C . LEU A 1 132 ? -6.545 6.147 -6.064 1.00 92.12 132 LEU A C 1
ATOM 1077 O O . LEU A 1 132 ? -5.974 7.231 -5.977 1.00 92.12 132 LEU A O 1
ATOM 1081 N N . PRO A 1 133 ? -7.886 6.078 -6.184 1.00 90.81 133 PRO A N 1
ATOM 1082 C CA . PRO A 1 133 ? -8.746 7.257 -6.351 1.00 90.81 133 PRO A CA 1
ATOM 1083 C C . PRO A 1 133 ? -8.734 8.224 -5.159 1.00 90.81 133 PRO A C 1
ATOM 1085 O O . PRO A 1 133 ? -9.058 9.397 -5.317 1.00 90.81 133 PRO A O 1
ATOM 1088 N N . ALA A 1 134 ? -8.397 7.737 -3.963 1.00 91.12 134 ALA A N 1
ATOM 1089 C CA . ALA A 1 134 ? -8.310 8.548 -2.752 1.00 91.12 134 ALA A CA 1
ATOM 1090 C C . ALA A 1 134 ? -6.883 9.027 -2.442 1.00 91.12 134 ALA A C 1
ATOM 1092 O O . ALA A 1 134 ? -6.682 9.636 -1.390 1.00 91.12 134 ALA A O 1
ATOM 1093 N N . LEU A 1 135 ? -5.910 8.767 -3.326 1.00 92.69 135 LEU A N 1
ATOM 1094 C CA . LEU A 1 135 ? -4.513 9.108 -3.090 1.00 92.69 135 LEU A CA 1
ATOM 1095 C C . LEU A 1 135 ? -4.339 10.627 -2.987 1.00 92.69 135 LEU A C 1
ATOM 1097 O O . LEU A 1 135 ? -4.741 11.383 -3.869 1.00 92.69 135 LEU A O 1
ATOM 1101 N N . ARG A 1 136 ? -3.724 11.064 -1.892 1.00 92.75 136 ARG A N 1
ATOM 1102 C CA . ARG A 1 136 ? -3.405 12.461 -1.572 1.00 92.75 136 ARG A CA 1
ATOM 1103 C C . ARG A 1 136 ? -1.908 12.719 -1.553 1.00 92.75 136 ARG A C 1
ATOM 1105 O O . ARG A 1 136 ? -1.488 13.837 -1.829 1.00 92.75 136 ARG A O 1
ATOM 1112 N N . LEU A 1 137 ? -1.126 11.697 -1.220 1.00 92.88 137 LEU A N 1
ATOM 1113 C CA . LEU A 1 137 ? 0.318 11.784 -1.096 1.00 92.88 137 LEU A CA 1
ATOM 1114 C C . LEU A 1 137 ? 0.961 10.566 -1.760 1.00 92.88 137 LEU A C 1
ATOM 1116 O O . LEU A 1 137 ? 0.671 9.430 -1.391 1.00 92.88 137 LEU A O 1
ATOM 1120 N N . LEU A 1 138 ? 1.828 10.828 -2.734 1.00 91.50 138 LEU A N 1
ATOM 1121 C CA . LEU A 1 138 ? 2.743 9.851 -3.311 1.00 91.50 138 LEU A CA 1
ATOM 1122 C C . LEU A 1 138 ? 4.161 10.283 -2.950 1.00 91.50 138 LEU A C 1
ATOM 1124 O O . LEU A 1 138 ? 4.623 11.325 -3.413 1.00 91.50 138 LEU A O 1
ATOM 1128 N N . GLU A 1 139 ? 4.836 9.488 -2.135 1.00 91.19 139 GLU A N 1
ATOM 1129 C CA . GLU A 1 139 ? 6.240 9.670 -1.799 1.00 91.19 139 GLU A CA 1
ATOM 1130 C C . GLU A 1 139 ? 7.086 8.621 -2.507 1.00 91.19 139 GLU A C 1
ATOM 1132 O O . GLU A 1 139 ? 6.726 7.448 -2.585 1.00 91.19 139 GLU A O 1
ATOM 1137 N N . ILE A 1 140 ? 8.237 9.052 -3.003 1.00 86.75 140 ILE A N 1
ATOM 1138 C CA . ILE A 1 140 ? 9.241 8.186 -3.608 1.00 86.75 140 ILE A CA 1
ATOM 1139 C C . ILE A 1 140 ? 10.515 8.432 -2.815 1.00 86.75 140 ILE A C 1
ATOM 1141 O O . ILE A 1 140 ? 11.026 9.553 -2.799 1.00 86.75 140 ILE A O 1
ATOM 1145 N N . GLN A 1 141 ? 10.978 7.415 -2.098 1.00 85.38 141 GLN A N 1
ATOM 1146 C CA . GLN A 1 141 ? 12.126 7.519 -1.208 1.00 85.38 141 GLN A CA 1
ATOM 1147 C C . GLN A 1 141 ? 13.263 6.641 -1.736 1.00 85.38 141 GLN A C 1
ATOM 1149 O O . GLN A 1 141 ? 13.091 5.436 -1.875 1.00 85.38 141 GLN A O 1
ATOM 1154 N N . GLY A 1 142 ? 14.421 7.260 -1.991 1.00 75.06 142 GLY A N 1
ATOM 1155 C CA . GLY A 1 142 ? 15.637 6.634 -2.529 1.00 75.06 142 GLY A CA 1
ATOM 1156 C C . GLY A 1 142 ? 15.661 6.522 -4.060 1.00 75.06 142 GLY A C 1
ATOM 1157 O O . GLY A 1 142 ? 14.994 7.299 -4.745 1.00 75.06 142 GLY A O 1
ATOM 1158 N N . VAL A 1 143 ? 16.490 5.626 -4.605 1.00 60.50 143 VAL A N 1
ATOM 1159 C CA . VAL A 1 143 ? 16.727 5.492 -6.054 1.00 60.50 143 VAL A CA 1
ATOM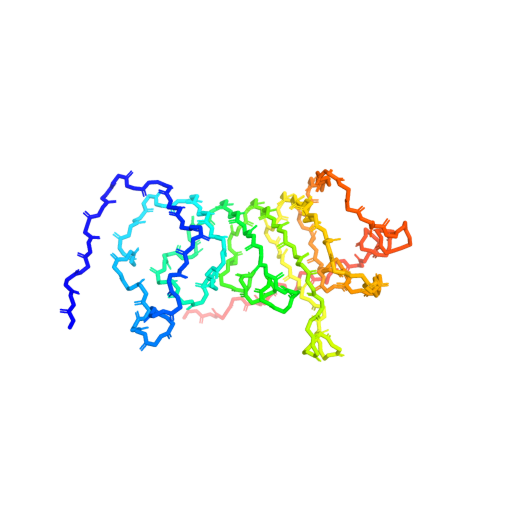 1160 C C . VAL A 1 143 ? 15.701 4.543 -6.670 1.00 60.50 143 VAL A C 1
ATOM 1162 O O . VAL A 1 143 ? 16.009 3.444 -7.119 1.00 60.50 143 VAL A O 1
ATOM 1165 N N . VAL A 1 144 ? 14.446 4.980 -6.704 1.00 62.81 144 VAL A N 1
ATOM 1166 C CA . VAL A 1 144 ? 13.424 4.281 -7.483 1.00 62.81 144 VAL A CA 1
ATOM 1167 C C . VAL A 1 144 ? 13.596 4.696 -8.941 1.00 62.81 144 VAL A C 1
ATOM 1169 O O . VAL A 1 144 ? 13.308 5.841 -9.300 1.00 62.81 144 VAL A O 1
ATOM 1172 N N . ASP A 1 145 ? 14.072 3.777 -9.781 1.00 67.94 145 ASP A N 1
ATOM 1173 C CA . ASP A 1 14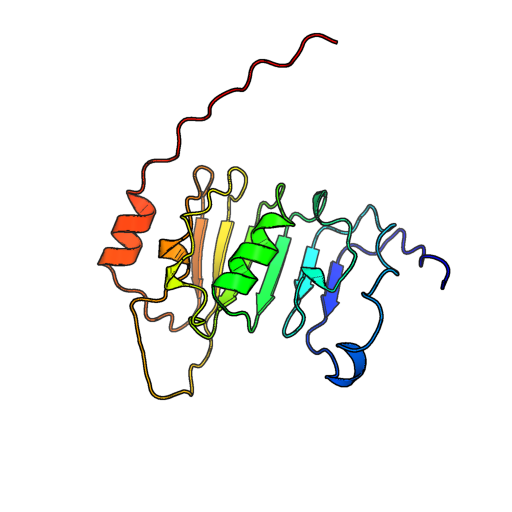5 ? 14.129 3.954 -11.237 1.00 67.94 145 ASP A CA 1
ATOM 1174 C C . ASP A 1 145 ? 12.693 3.965 -11.805 1.00 67.94 145 ASP A C 1
ATOM 1176 O O . ASP A 1 145 ? 12.184 2.973 -12.326 1.00 67.94 145 ASP A O 1
ATOM 1180 N N . LEU A 1 146 ? 12.007 5.101 -11.647 1.00 75.06 146 LEU A N 1
ATOM 1181 C CA . LEU A 1 146 ? 10.630 5.321 -12.083 1.00 75.06 146 LEU A CA 1
ATOM 1182 C C . LEU A 1 146 ? 10.597 6.039 -13.435 1.00 75.06 146 LEU A C 1
ATOM 1184 O O . LEU A 1 146 ? 10.991 7.201 -13.552 1.00 75.06 146 LEU A O 1
ATOM 1188 N N . GLU A 1 147 ? 10.051 5.375 -14.454 1.00 81.88 147 GLU A N 1
ATOM 1189 C CA . GLU A 1 147 ? 9.869 5.989 -15.767 1.00 81.88 147 GLU A CA 1
ATOM 1190 C C . GLU A 1 147 ? 8.835 7.142 -15.706 1.00 81.88 147 GLU A C 1
ATOM 1192 O O . GLU A 1 147 ? 7.716 6.953 -15.213 1.00 81.88 147 GLU A O 1
ATOM 1197 N N . PRO A 1 148 ? 9.136 8.339 -16.250 1.00 84.00 148 PRO A N 1
ATOM 1198 C CA . PRO A 1 148 ? 8.204 9.469 -16.224 1.00 84.00 148 PRO A CA 1
ATOM 1199 C C . PRO A 1 148 ? 6.854 9.193 -16.904 1.00 84.00 148 PRO A C 1
ATOM 1201 O O . PRO A 1 148 ? 5.823 9.709 -16.466 1.00 84.00 148 PRO A O 1
ATOM 1204 N N . LEU A 1 149 ? 6.845 8.387 -17.974 1.00 85.06 149 LEU A N 1
ATOM 1205 C CA . LEU A 1 149 ? 5.620 8.016 -18.689 1.00 85.06 149 LEU A CA 1
ATOM 1206 C C . LEU A 1 149 ? 4.711 7.151 -17.822 1.00 85.06 149 LEU A C 1
ATOM 1208 O O . LEU A 1 149 ? 3.526 7.449 -17.710 1.00 85.06 149 LEU A O 1
ATOM 1212 N N . LEU A 1 150 ? 5.275 6.161 -17.138 1.00 85.38 150 LEU A N 1
ATOM 1213 C CA . LEU A 1 150 ? 4.556 5.319 -16.195 1.00 85.38 150 LEU A CA 1
ATOM 1214 C C . LEU A 1 150 ? 3.911 6.136 -15.068 1.00 85.38 150 LEU A C 1
ATOM 1216 O O . LEU A 1 150 ? 2.735 5.941 -14.755 1.00 85.38 150 LEU A O 1
ATOM 1220 N N . LEU A 1 151 ? 4.659 7.064 -14.460 1.00 86.06 151 LEU A N 1
ATOM 1221 C CA . LEU A 1 151 ? 4.106 7.935 -13.421 1.00 86.06 151 LEU A CA 1
ATOM 1222 C C . LEU A 1 151 ? 2.944 8.767 -13.974 1.00 86.06 151 LEU A C 1
ATOM 1224 O O . LEU A 1 151 ? 1.893 8.876 -13.343 1.00 86.06 151 LEU A O 1
ATOM 1228 N N . ARG A 1 152 ? 3.108 9.325 -15.176 1.00 87.81 152 ARG A N 1
ATOM 1229 C CA . ARG A 1 152 ? 2.053 10.085 -15.847 1.00 87.81 152 ARG A CA 1
ATOM 1230 C C . ARG A 1 152 ? 0.818 9.224 -16.116 1.00 87.81 152 ARG A C 1
ATOM 1232 O O . ARG A 1 152 ? -0.289 9.677 -15.847 1.00 87.81 152 ARG A O 1
ATOM 1239 N N . GLU A 1 153 ? 0.985 8.007 -16.622 1.00 89.56 153 GLU A N 1
ATOM 1240 C CA . GLU A 1 153 ? -0.115 7.068 -16.863 1.00 89.56 153 GLU A CA 1
ATOM 1241 C C . GLU A 1 153 ? -0.850 6.704 -15.576 1.00 89.56 153 GLU A C 1
ATOM 1243 O O . GLU A 1 153 ? -2.079 6.677 -15.562 1.00 89.56 153 GLU A O 1
ATOM 1248 N N . PHE A 1 154 ? -0.112 6.466 -14.491 1.00 89.31 154 PHE A N 1
ATOM 1249 C CA . PHE A 1 154 ? -0.683 6.212 -13.174 1.00 89.31 154 PHE A CA 1
ATOM 1250 C C . PHE A 1 154 ? -1.526 7.399 -12.684 1.00 89.31 154 PHE A C 1
ATOM 1252 O O . PHE A 1 154 ? -2.676 7.209 -12.291 1.00 89.31 154 PHE A O 1
ATOM 1259 N N . LEU A 1 155 ? -0.995 8.624 -12.768 1.00 88.31 155 LEU A N 1
ATOM 1260 C CA . LEU A 1 155 ? -1.684 9.841 -12.318 1.00 88.31 155 LEU A CA 1
ATOM 1261 C C . LEU A 1 155 ? -2.894 10.213 -13.187 1.00 88.31 155 LEU A C 1
ATOM 1263 O O . LEU A 1 155 ? -3.851 10.802 -12.691 1.00 88.31 155 LEU A O 1
ATOM 1267 N N . LEU A 1 156 ? -2.855 9.894 -14.483 1.00 89.00 156 LEU A N 1
ATOM 1268 C CA . LEU A 1 156 ? -3.948 10.165 -15.422 1.00 89.00 156 LEU A CA 1
ATOM 1269 C C . LEU A 1 156 ? -4.979 9.036 -15.491 1.00 89.00 156 LEU A C 1
ATOM 1271 O O . LEU A 1 156 ? -5.991 9.180 -16.183 1.00 89.00 156 LEU A O 1
ATOM 1275 N N . ARG A 1 157 ? -4.740 7.909 -14.810 1.00 85.75 157 ARG A N 1
ATOM 1276 C CA . ARG A 1 157 ? -5.636 6.759 -14.857 1.00 85.75 157 ARG A CA 1
ATOM 1277 C C . ARG A 1 157 ? -7.010 7.161 -14.316 1.00 85.75 157 ARG A C 1
ATOM 1279 O O . ARG A 1 157 ? -7.108 7.626 -13.178 1.00 85.75 157 ARG A O 1
ATOM 1286 N N . PRO A 1 158 ? -8.088 6.984 -15.099 1.00 72.06 158 PRO A N 1
ATOM 1287 C CA . PRO A 1 158 ? -9.418 7.304 -14.623 1.00 72.06 158 PRO A CA 1
ATOM 1288 C C . PRO A 1 158 ? -9.730 6.429 -13.412 1.00 72.06 158 PRO A C 1
ATOM 1290 O O . PRO A 1 158 ? -9.587 5.206 -13.446 1.00 72.06 158 PRO A O 1
ATOM 1293 N N . SER A 1 159 ? -10.163 7.068 -12.330 1.00 65.50 159 SER A N 1
ATOM 1294 C CA . SER A 1 159 ? -10.727 6.344 -11.199 1.00 65.50 159 SER A CA 1
ATOM 1295 C C . SER A 1 159 ? -11.975 5.605 -11.686 1.00 65.50 159 SER A C 1
ATOM 1297 O O . SER A 1 159 ? -12.823 6.248 -12.318 1.00 65.50 159 SER A O 1
ATOM 1299 N N . PRO A 1 160 ? -12.120 4.287 -11.446 1.00 54.69 160 PRO A N 1
ATOM 1300 C CA . PRO A 1 160 ? -13.355 3.604 -11.793 1.00 54.69 160 PRO A CA 1
ATOM 1301 C C . PRO A 1 160 ? -14.522 4.344 -11.121 1.00 54.69 160 PRO A C 1
ATOM 1303 O O . PRO A 1 160 ? -14.388 4.763 -9.965 1.00 54.69 160 PRO A O 1
ATOM 1306 N N . PRO A 1 161 ? -15.646 4.565 -11.828 1.00 45.34 161 PRO A N 1
ATOM 1307 C CA . PRO A 1 161 ? -16.787 5.247 -11.242 1.00 45.34 161 PRO A CA 1
ATOM 1308 C C . PRO A 1 161 ? -17.194 4.506 -9.970 1.00 45.34 161 PRO A C 1
ATOM 1310 O O . PRO A 1 161 ? -17.292 3.279 -9.967 1.00 45.34 161 PRO A O 1
ATOM 1313 N N . VAL A 1 162 ? -17.419 5.246 -8.882 1.00 46.84 162 VAL A N 1
ATOM 1314 C CA . VAL A 1 162 ? -17.931 4.677 -7.631 1.00 46.84 162 VAL A CA 1
ATOM 1315 C C . VAL A 1 162 ? -19.351 4.187 -7.905 1.00 46.84 162 VAL A C 1
ATOM 1317 O O . VAL A 1 162 ? -20.319 4.937 -7.770 1.00 46.84 162 VAL A O 1
ATOM 1320 N N . ILE A 1 163 ? -19.492 2.935 -8.339 1.00 44.09 163 ILE A N 1
ATOM 1321 C CA . ILE A 1 163 ? -20.791 2.283 -8.450 1.00 44.09 163 ILE A CA 1
ATOM 1322 C C . ILE A 1 163 ? -21.248 2.053 -7.014 1.00 44.09 163 ILE A C 1
ATOM 1324 O O . ILE A 1 163 ? -20.838 1.102 -6.353 1.00 44.09 163 ILE A O 1
ATOM 1328 N N . LYS A 1 164 ? -22.078 2.966 -6.503 1.00 37.84 164 LYS A N 1
ATOM 1329 C CA . LYS A 1 164 ? -22.830 2.741 -5.270 1.00 37.84 164 LYS A CA 1
ATOM 1330 C C . LYS A 1 164 ? -23.773 1.577 -5.550 1.00 37.84 164 LYS A C 1
ATOM 1332 O O . LYS A 1 164 ? -24.837 1.776 -6.130 1.00 37.84 164 LYS A O 1
ATOM 1337 N N . THR A 1 165 ? -23.381 0.360 -5.191 1.00 40.78 165 THR A N 1
ATOM 1338 C CA . THR A 1 165 ? -24.313 -0.766 -5.179 1.00 40.78 165 THR A CA 1
ATOM 1339 C C . THR A 1 165 ? -25.478 -0.389 -4.262 1.00 40.78 165 THR A C 1
ATOM 1341 O O . THR A 1 165 ? -25.226 -0.025 -3.106 1.00 40.78 165 THR A O 1
ATOM 1344 N N . PRO A 1 166 ? -26.734 -0.403 -4.742 1.00 42.16 166 PRO A N 1
ATOM 1345 C CA . PRO A 1 166 ? -27.876 -0.144 -3.882 1.00 42.16 166 PRO A CA 1
ATOM 1346 C C . PRO A 1 166 ? -27.860 -1.168 -2.743 1.00 42.16 166 PRO A C 1
ATOM 1348 O O . PRO A 1 166 ? -27.730 -2.369 -2.977 1.00 42.16 166 PRO A O 1
ATOM 1351 N N . ARG A 1 167 ? -27.931 -0.673 -1.502 1.00 38.09 167 ARG A N 1
ATOM 1352 C CA . ARG A 1 167 ? -28.094 -1.503 -0.303 1.00 38.09 167 ARG A CA 1
ATOM 1353 C C . ARG A 1 167 ? -29.290 -2.428 -0.538 1.00 38.09 167 ARG A C 1
ATOM 1355 O O . ARG A 1 167 ? -30.384 -1.933 -0.807 1.00 38.09 167 ARG A O 1
ATOM 1362 N N . ALA A 1 168 ? -29.078 -3.738 -0.442 1.00 41.53 168 ALA A N 1
ATOM 1363 C CA . ALA A 1 168 ? -30.183 -4.684 -0.387 1.00 41.53 168 ALA A CA 1
ATOM 1364 C C . ALA A 1 168 ? -31.080 -4.315 0.814 1.00 41.53 168 ALA A C 1
ATOM 1366 O O . ALA A 1 168 ? -30.542 -3.975 1.875 1.00 41.53 168 ALA A O 1
ATOM 1367 N N . PRO A 1 169 ? -32.414 -4.303 0.651 1.00 50.69 169 PRO A N 1
ATOM 1368 C CA . PRO A 1 169 ? -33.320 -4.088 1.769 1.00 50.69 169 PRO A CA 1
ATOM 1369 C C . PRO A 1 169 ? -33.163 -5.234 2.780 1.00 50.69 169 PRO A C 1
ATOM 1371 O O . PRO A 1 169 ? -32.950 -6.381 2.386 1.00 50.69 169 PRO A O 1
ATOM 1374 N N . ILE A 1 170 ? -33.201 -4.863 4.062 1.00 65.31 170 ILE A N 1
ATOM 1375 C CA . ILE A 1 170 ? -33.100 -5.739 5.242 1.00 65.31 170 ILE A CA 1
ATOM 1376 C C . ILE A 1 170 ? -34.315 -6.663 5.308 1.00 65.31 170 ILE A C 1
ATOM 1378 O O . ILE A 1 170 ? -35.432 -6.146 5.068 1.00 65.31 170 ILE A O 1
#

Sequence (170 aa):
MHPPLDLPLLRKFSIRFFPKEWEEHDPLVMFNNVPPLHEVLIGEVLPSLVSLPWQQITKFTGACYTVSECLQALRLMSNHVEWAFSAYELDDEADGLKVFSHSNMQHLTLLDIPLNFGNRDYSAHILRFLTLPALRLLEIQGVVDLEPLLLREFLLRPSPPVIKTPRAPI

pLDDT: mean 78.29, std 14.4, range [37.84, 94.5]

Radius of gyration: 17.32 Å; chains: 1; bounding box: 55×38×44 Å

Foldseek 3Di:
DDDADDDAPAQEEEDADDDPVCVPDQAQQNACNHVNHAEYEYEPDQPVSHRHPLARHAYYEYEAAALVSVVVSLVSRQQYAEYEYEHQYHDPCQVPAAADEREHYAYYEYEDDPHPDPDDPVVRDSLVRYAYPNYNYYHYYDPDPHDPVSVVCSVPPDDDPPPPDPPDDD

Secondary structure (DSSP, 8-state):
-PPPP--TT--EEEE----GGGTTS--BGGGTT-TT--EEEESSS-GGGB---GGG--EEEEEEE-HHHHHHHHHH-TT-SEEEEEE----TTGGGPPPEE-TT--EEEEE-----SS---GGG-GGGGEE-TT--EEEEES-----HHHHHHHHHPPPPP---PPPPP-